Protein AF-A0A8C8BH72-F1 (afdb_monomer_lite)

Organism: NCBI:txid257818

InterPro domains:
  IPR029364 ALK and LTK ligand 1/2 [PF15129] (3-48)
  IPR029364 ALK and LTK ligand 1/2 [PTHR28676] (3-48)

Sequence (48 aa):
IKFTFSSECSKHFHRLYHNTRDCSTPAYYKRCARLLTRLAMSPLCTQS

Structure (mmCIF, N/CA/C/O backbone):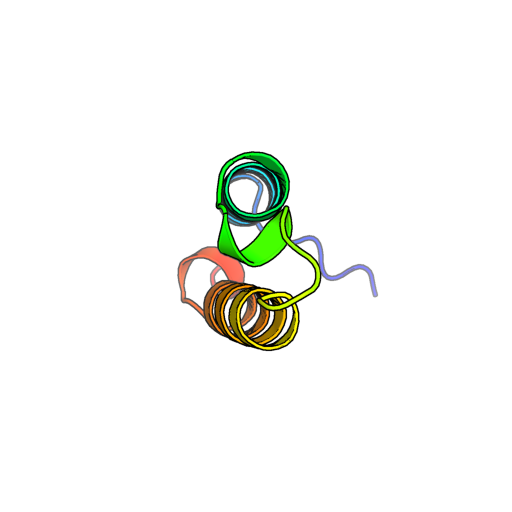
data_AF-A0A8C8BH72-F1
#
_entry.id   AF-A0A8C8BH72-F1
#
loop_
_atom_site.group_PDB
_atom_site.id
_atom_site.type_symbol
_atom_site.label_atom_id
_atom_site.label_alt_id
_atom_site.label_comp_id
_atom_site.label_asym_id
_atom_site.label_entity_id
_atom_site.label_seq_id
_atom_site.pdbx_PDB_ins_code
_atom_site.Cartn_x
_atom_site.Cartn_y
_atom_site.Cartn_z
_atom_site.occupancy
_atom_site.B_iso_or_equiv
_atom_site.auth_seq_id
_atom_site.auth_comp_id
_atom_site.auth_asym_id
_atom_site.auth_atom_id
_atom_site.pdbx_PDB_model_num
ATOM 1 N N . ILE A 1 1 ? -11.987 -16.503 10.928 1.00 45.19 1 ILE A N 1
ATOM 2 C CA . ILE A 1 1 ? -11.322 -15.467 11.755 1.00 45.19 1 ILE A CA 1
ATOM 3 C C . ILE A 1 1 ? -10.960 -14.314 10.822 1.00 45.19 1 ILE A C 1
ATOM 5 O O . ILE A 1 1 ? -10.058 -14.478 10.012 1.00 45.19 1 ILE A O 1
ATOM 9 N N . LYS A 1 2 ? -11.718 -13.209 10.823 1.00 49.50 2 LYS A N 1
ATOM 10 C CA . LYS A 1 2 ? -11.325 -11.990 10.097 1.00 49.50 2 LYS A CA 1
ATOM 11 C C . LYS A 1 2 ? -10.484 -11.160 11.060 1.00 49.50 2 LYS A C 1
ATOM 13 O O . LYS A 1 2 ? -11.030 -10.609 12.005 1.00 49.50 2 LYS A O 1
ATOM 18 N N . PHE A 1 3 ? -9.174 -11.116 10.837 1.00 59.75 3 PHE A N 1
ATOM 19 C CA . PHE A 1 3 ? -8.312 -10.123 11.469 1.00 59.75 3 PHE A CA 1
ATOM 20 C C . PHE A 1 3 ? -8.610 -8.791 10.778 1.00 59.75 3 PHE A C 1
ATOM 22 O O . PHE A 1 3 ? -8.076 -8.492 9.710 1.00 59.75 3 PHE A O 1
ATOM 29 N N . THR A 1 4 ? -9.593 -8.056 11.289 1.00 64.31 4 THR A N 1
ATOM 30 C CA . THR A 1 4 ? -9.867 -6.705 10.808 1.00 64.31 4 THR A CA 1
ATOM 31 C C . THR A 1 4 ? -8.795 -5.797 11.371 1.00 64.31 4 THR A C 1
ATOM 33 O O . THR A 1 4 ? -8.789 -5.516 12.564 1.00 64.31 4 THR A O 1
ATOM 36 N N . PHE A 1 5 ? -7.890 -5.353 10.502 1.00 70.38 5 PHE A N 1
ATOM 37 C CA . PHE A 1 5 ? -6.970 -4.273 10.827 1.00 70.38 5 PHE A CA 1
ATOM 38 C C . PHE A 1 5 ? -7.747 -3.069 11.360 1.00 70.38 5 PHE A C 1
ATOM 40 O O . PHE A 1 5 ? -8.858 -2.790 10.894 1.00 70.38 5 PHE A O 1
ATOM 47 N N . SER A 1 6 ? -7.144 -2.329 12.292 1.00 80.88 6 SER A N 1
ATOM 48 C CA . SER A 1 6 ? -7.707 -1.057 12.744 1.00 80.88 6 SER A CA 1
ATOM 49 C C . SER A 1 6 ? -8.023 -0.157 11.537 1.00 80.88 6 SER A C 1
ATOM 51 O O . SER A 1 6 ? -7.366 -0.214 10.485 1.00 80.88 6 SER A O 1
ATOM 53 N N . SER A 1 7 ? -9.043 0.694 11.664 1.00 85.31 7 SER A N 1
ATOM 54 C CA . SER A 1 7 ? -9.387 1.664 10.615 1.00 85.31 7 SER A CA 1
ATOM 55 C C . SER A 1 7 ? -8.195 2.554 10.260 1.00 85.31 7 SER A C 1
ATOM 57 O O . SER A 1 7 ? -7.997 2.900 9.095 1.00 85.31 7 SER A O 1
ATOM 59 N N . GLU A 1 8 ? -7.365 2.875 11.252 1.00 85.81 8 GLU A N 1
ATOM 60 C CA . GLU A 1 8 ? -6.163 3.685 11.083 1.00 85.81 8 GLU A CA 1
ATOM 61 C C . GLU A 1 8 ? -5.066 2.940 10.323 1.00 85.81 8 GLU A C 1
ATOM 63 O O . GLU A 1 8 ? -4.478 3.500 9.397 1.00 85.81 8 GLU A O 1
ATOM 68 N N . CYS A 1 9 ? -4.860 1.655 10.614 1.00 89.94 9 CYS A N 1
ATOM 69 C CA . CYS A 1 9 ? -3.969 0.801 9.836 1.00 89.94 9 CYS A CA 1
ATOM 70 C C . CYS A 1 9 ? -4.398 0.727 8.362 1.00 89.94 9 CYS A C 1
ATOM 72 O O . CYS A 1 9 ? -3.579 0.920 7.461 1.00 89.94 9 CYS A O 1
ATOM 74 N N . SER A 1 10 ? -5.694 0.527 8.109 1.00 88.69 10 SER A N 1
ATOM 75 C CA . SER A 1 10 ? -6.246 0.422 6.751 1.00 88.69 10 SER A CA 1
ATOM 76 C C . SER A 1 10 ? -6.065 1.717 5.948 1.00 88.69 10 SER A C 1
ATOM 78 O O . SER A 1 10 ? -5.638 1.678 4.792 1.00 88.69 10 SER A O 1
ATOM 80 N N . LYS A 1 11 ? -6.305 2.882 6.569 1.00 90.19 11 LYS A N 1
ATOM 81 C CA . LYS A 1 11 ? -6.034 4.195 5.956 1.00 90.19 11 LYS A CA 1
ATOM 82 C C . LYS A 1 11 ? -4.552 4.368 5.627 1.00 90.19 11 LYS A C 1
ATOM 84 O O . LYS A 1 11 ? -4.210 4.837 4.540 1.00 90.19 11 LYS A O 1
ATOM 89 N N . HIS A 1 12 ? -3.670 3.987 6.551 1.00 89.12 12 HIS A N 1
ATOM 90 C CA . HIS A 1 12 ? -2.228 4.125 6.367 1.00 89.12 12 HIS A CA 1
ATOM 91 C C . HIS A 1 12 ? -1.714 3.222 5.240 1.0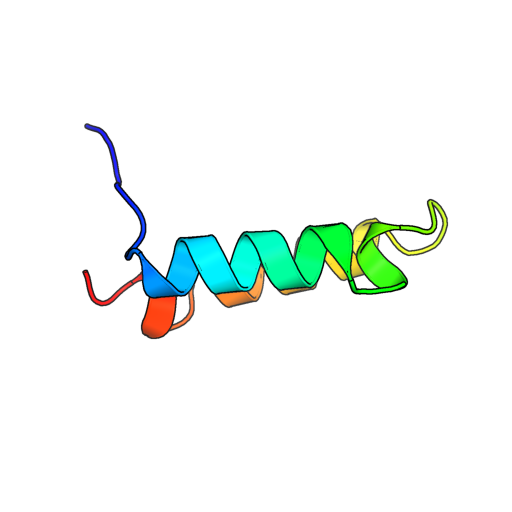0 89.12 12 HIS A C 1
ATOM 93 O O . HIS A 1 12 ? -0.913 3.661 4.412 1.00 89.12 12 HIS A O 1
ATOM 99 N N . PHE A 1 13 ? -2.238 1.996 5.156 1.00 91.81 13 PHE A N 1
ATOM 100 C CA . PHE A 1 13 ? -1.954 1.061 4.073 1.00 91.81 13 PHE A CA 1
ATOM 101 C C . PHE A 1 13 ? -2.369 1.646 2.721 1.00 91.81 13 PHE A C 1
ATOM 103 O O . PHE A 1 13 ? -1.545 1.736 1.812 1.00 91.81 13 PHE A O 1
ATOM 110 N N . HIS A 1 14 ? -3.618 2.112 2.608 1.00 91.94 14 HIS A N 1
ATOM 111 C CA . HIS A 1 14 ? -4.139 2.706 1.376 1.00 91.94 14 HIS A CA 1
ATOM 112 C C . HIS A 1 14 ? -3.299 3.913 0.939 1.00 91.94 14 HIS A C 1
ATOM 114 O O . HIS A 1 14 ? -2.932 4.045 -0.230 1.00 91.94 14 HIS A O 1
ATOM 120 N N . ARG A 1 15 ? -2.920 4.780 1.887 1.00 91.88 15 ARG A N 1
ATOM 121 C CA . ARG A 1 15 ? -2.077 5.941 1.592 1.00 91.88 15 ARG A CA 1
ATOM 122 C C . ARG A 1 15 ? -0.700 5.528 1.079 1.00 91.88 15 ARG A C 1
ATOM 124 O O . ARG A 1 15 ? -0.261 6.108 0.091 1.00 91.88 15 ARG A O 1
ATOM 131 N N . LEU A 1 16 ? -0.030 4.570 1.721 1.00 91.12 16 LEU A N 1
ATOM 132 C CA . LEU A 1 16 ? 1.292 4.110 1.288 1.00 91.12 16 LEU A CA 1
ATOM 133 C C . LEU A 1 16 ? 1.225 3.468 -0.095 1.00 91.12 16 LEU A C 1
ATOM 135 O O . LEU A 1 16 ? 1.995 3.847 -0.975 1.00 91.12 16 LEU A O 1
ATOM 139 N N . TYR A 1 17 ? 0.278 2.557 -0.301 1.00 92.31 17 TYR A N 1
ATOM 140 C CA . TYR A 1 17 ? 0.148 1.812 -1.547 1.00 92.31 17 TYR A CA 1
ATOM 141 C C . TYR A 1 17 ? -0.088 2.730 -2.756 1.00 92.31 17 TYR A C 1
ATOM 143 O O . TYR A 1 17 ? 0.545 2.549 -3.793 1.00 92.31 17 TYR A O 1
ATOM 151 N N . HIS A 1 18 ? -0.934 3.755 -2.610 1.00 91.94 18 HIS A N 1
ATOM 152 C CA . HIS A 1 18 ? -1.287 4.637 -3.726 1.00 91.94 18 HIS A CA 1
ATOM 153 C C . HIS A 1 18 ? -0.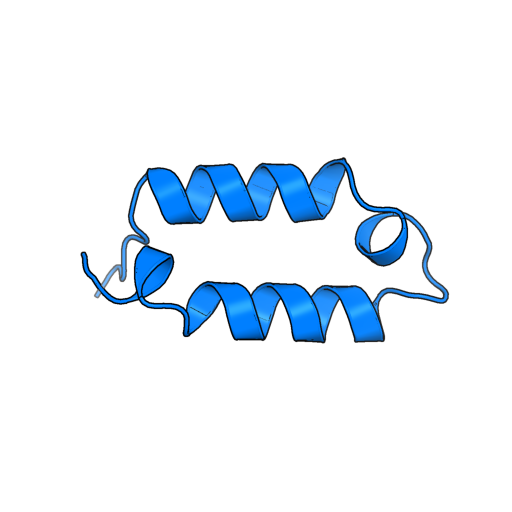402 5.883 -3.868 1.00 91.94 18 HIS A C 1
ATOM 155 O O . HIS A 1 18 ? -0.264 6.389 -4.978 1.00 91.94 18 HIS A O 1
ATOM 161 N N . ASN A 1 19 ? 0.206 6.388 -2.786 1.00 90.75 19 ASN A N 1
ATOM 162 C CA . ASN A 1 19 ? 0.905 7.683 -2.814 1.00 90.75 19 ASN A CA 1
ATOM 163 C C . ASN A 1 19 ? 2.429 7.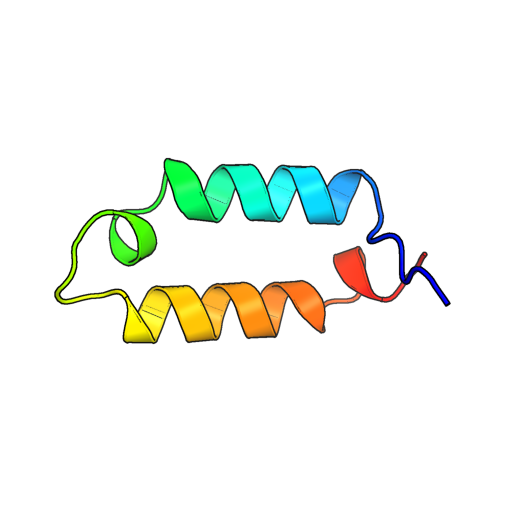592 -2.687 1.00 90.75 19 ASN A C 1
ATOM 165 O O . ASN A 1 19 ? 3.093 8.628 -2.702 1.00 90.75 19 ASN A O 1
ATOM 169 N N . THR A 1 20 ? 3.013 6.399 -2.541 1.00 89.88 20 THR A N 1
ATOM 170 C CA . THR A 1 20 ? 4.477 6.262 -2.497 1.00 89.88 20 THR A CA 1
ATOM 171 C C . THR A 1 20 ? 5.041 5.704 -3.792 1.00 89.88 20 THR A C 1
ATOM 173 O O . THR A 1 20 ? 4.531 4.739 -4.359 1.00 89.88 20 THR A O 1
ATOM 176 N N . ARG A 1 21 ? 6.165 6.285 -4.233 1.00 90.12 21 ARG A N 1
ATOM 177 C CA . ARG A 1 21 ? 6.910 5.822 -5.413 1.00 90.12 21 ARG A CA 1
ATOM 178 C C . ARG A 1 21 ? 7.336 4.358 -5.298 1.00 90.12 21 ARG A C 1
ATOM 180 O O . ARG A 1 21 ? 7.374 3.650 -6.302 1.00 90.12 21 ARG A O 1
ATOM 187 N N . ASP A 1 22 ? 7.616 3.911 -4.076 1.00 91.44 22 ASP A N 1
ATOM 188 C CA . ASP A 1 22 ? 7.993 2.529 -3.790 1.00 91.44 22 ASP A CA 1
ATOM 189 C C . ASP A 1 22 ? 6.897 1.539 -4.208 1.00 91.44 22 ASP A C 1
ATOM 191 O O . ASP A 1 22 ? 7.206 0.439 -4.667 1.00 91.44 22 ASP A O 1
ATOM 195 N N . CYS A 1 23 ? 5.629 1.939 -4.079 1.00 90.56 23 CYS A N 1
ATOM 196 C CA . CYS A 1 23 ? 4.463 1.122 -4.405 1.00 90.56 23 CYS A CA 1
ATOM 197 C C . CYS A 1 23 ? 3.887 1.393 -5.807 1.00 90.56 23 CYS A C 1
ATOM 199 O O . CYS A 1 23 ? 3.101 0.589 -6.2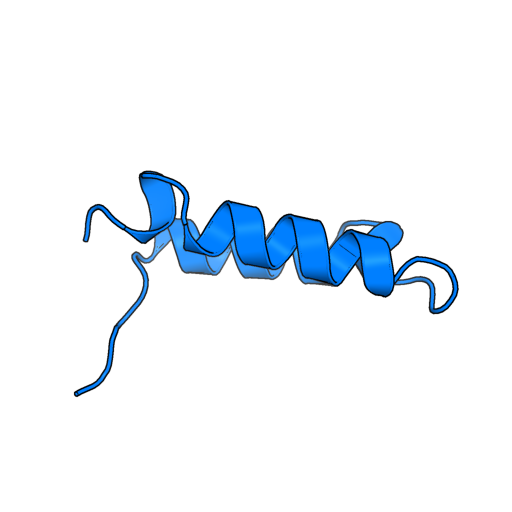97 1.00 90.56 23 CYS A O 1
ATOM 201 N N . SER A 1 24 ? 4.306 2.465 -6.492 1.00 92.00 24 SER A N 1
ATOM 202 C CA . SER A 1 24 ? 3.850 2.785 -7.855 1.00 92.00 24 SER A CA 1
ATOM 203 C C . SER A 1 24 ? 4.846 2.428 -8.964 1.00 92.00 24 SER A C 1
ATOM 205 O O . SER A 1 24 ? 4.444 2.275 -10.113 1.00 92.00 24 SER A O 1
ATOM 207 N N . THR A 1 25 ? 6.137 2.253 -8.653 1.00 93.81 25 THR A N 1
ATOM 208 C CA . THR A 1 25 ? 7.173 1.915 -9.648 1.00 93.81 25 THR A CA 1
ATOM 209 C C . THR A 1 25 ? 7.611 0.448 -9.512 1.00 93.81 25 THR A C 1
ATOM 211 O O . THR A 1 25 ? 8.142 0.090 -8.457 1.00 93.81 25 THR A O 1
ATOM 214 N N . PRO A 1 26 ? 7.505 -0.394 -10.564 1.00 92.62 26 PRO A N 1
ATOM 215 C CA . PRO A 1 26 ? 7.823 -1.829 -10.487 1.00 92.62 26 PRO A CA 1
ATOM 216 C C . PRO A 1 26 ? 9.214 -2.158 -9.930 1.00 92.62 26 PRO A C 1
ATOM 218 O O . PRO A 1 26 ? 9.375 -3.108 -9.165 1.00 92.62 26 PRO A O 1
ATOM 221 N N . ALA A 1 27 ? 10.216 -1.328 -10.237 1.00 95.50 27 ALA A N 1
ATOM 222 C CA . ALA A 1 27 ? 11.582 -1.484 -9.730 1.00 95.50 27 ALA A CA 1
ATOM 223 C C . ALA A 1 27 ? 11.686 -1.433 -8.188 1.00 95.50 27 ALA A C 1
ATOM 225 O O . ALA A 1 27 ? 12.656 -1.936 -7.620 1.00 95.50 27 ALA A O 1
ATOM 226 N N . TYR A 1 28 ? 10.697 -0.855 -7.497 1.00 94.69 28 TYR A N 1
ATOM 227 C CA . TYR A 1 28 ? 10.713 -0.640 -6.048 1.00 94.69 28 TYR A CA 1
ATOM 228 C C . TYR A 1 28 ? 9.693 -1.481 -5.275 1.00 94.69 28 TYR A C 1
ATOM 230 O O . TYR A 1 28 ? 9.648 -1.396 -4.047 1.00 94.69 28 TYR A O 1
ATOM 238 N N . TYR A 1 29 ? 8.946 -2.372 -5.930 1.00 93.38 29 TYR A N 1
ATOM 239 C CA . TYR A 1 29 ? 7.911 -3.174 -5.263 1.00 93.38 29 TYR A CA 1
ATOM 240 C C . TYR A 1 29 ? 8.439 -4.017 -4.099 1.00 93.38 29 TYR A C 1
ATOM 242 O O . TYR A 1 29 ? 7.766 -4.150 -3.079 1.00 93.38 29 TYR A O 1
ATOM 250 N N . LYS A 1 30 ? 9.682 -4.513 -4.176 1.00 95.44 30 LYS A N 1
ATOM 251 C CA . LYS A 1 30 ? 10.324 -5.204 -3.041 1.00 95.44 30 LYS A CA 1
ATOM 252 C C . LYS A 1 30 ? 10.442 -4.307 -1.804 1.00 95.44 30 LYS A C 1
ATOM 254 O O . LYS A 1 30 ? 10.334 -4.788 -0.679 1.00 95.44 30 LYS A O 1
ATOM 259 N N . ARG A 1 31 ? 10.674 -3.007 -1.994 1.00 95.50 31 ARG A N 1
ATOM 260 C CA . ARG A 1 31 ? 10.733 -2.025 -0.907 1.00 95.50 31 ARG A CA 1
ATOM 261 C C . ARG A 1 31 ? 9.333 -1.721 -0.376 1.00 95.50 31 ARG A C 1
ATOM 263 O O . ARG A 1 31 ? 9.159 -1.760 0.839 1.00 95.50 31 ARG A O 1
ATOM 270 N N . CYS A 1 32 ? 8.348 -1.537 -1.258 1.00 94.94 32 CYS A N 1
ATOM 271 C CA . CYS A 1 32 ? 6.943 -1.400 -0.863 1.00 94.94 32 CYS A CA 1
ATOM 272 C C . CYS A 1 32 ? 6.478 -2.577 0.002 1.00 94.94 32 CYS A C 1
ATOM 274 O O . CYS A 1 32 ? 5.991 -2.364 1.106 1.00 94.94 32 CYS A O 1
ATOM 276 N N . ALA A 1 33 ? 6.722 -3.818 -0.430 1.00 95.06 33 ALA A N 1
ATOM 277 C CA . ALA A 1 33 ? 6.355 -5.008 0.334 1.00 95.06 33 ALA A CA 1
ATOM 278 C C . ALA A 1 33 ? 6.940 -4.977 1.757 1.00 95.06 33 ALA A C 1
ATOM 280 O O . ALA A 1 33 ? 6.218 -5.180 2.728 1.00 95.06 33 ALA A O 1
ATOM 281 N N . ARG A 1 34 ? 8.224 -4.616 1.905 1.00 95.06 34 ARG A N 1
ATOM 282 C CA . ARG A 1 34 ? 8.868 -4.477 3.225 1.00 95.06 34 ARG A CA 1
ATOM 283 C C . ARG A 1 34 ? 8.231 -3.383 4.084 1.00 95.06 34 ARG A C 1
ATOM 285 O O . ARG A 1 34 ? 8.115 -3.571 5.294 1.00 95.06 34 ARG A O 1
ATOM 292 N N . LEU A 1 35 ? 7.842 -2.253 3.489 1.00 93.06 35 LEU A N 1
ATOM 293 C CA . LEU A 1 35 ? 7.148 -1.173 4.198 1.00 93.06 35 LEU A CA 1
ATOM 294 C C . LEU A 1 35 ? 5.775 -1.631 4.695 1.00 93.06 35 LEU A C 1
ATOM 296 O O . LEU A 1 35 ? 5.464 -1.451 5.870 1.00 93.06 35 LEU A O 1
ATOM 300 N N . LEU A 1 36 ? 4.993 -2.279 3.833 1.00 92.31 36 LEU A N 1
ATOM 301 C CA . LEU A 1 36 ? 3.660 -2.773 4.172 1.00 92.31 36 LEU A CA 1
ATOM 302 C C . LEU A 1 36 ? 3.713 -3.865 5.249 1.00 92.31 36 LEU A C 1
ATOM 304 O O . LEU A 1 36 ? 2.922 -3.833 6.187 1.00 92.31 36 LEU A O 1
ATOM 308 N N . THR A 1 37 ? 4.688 -4.779 5.189 1.00 92.94 37 THR A N 1
ATOM 309 C CA . THR A 1 37 ? 4.899 -5.780 6.248 1.00 92.94 37 THR A CA 1
ATOM 310 C C . THR A 1 37 ? 5.249 -5.129 7.587 1.00 92.94 37 THR A C 1
ATOM 312 O O . THR A 1 37 ? 4.714 -5.526 8.619 1.00 92.94 37 THR A O 1
ATOM 315 N N . ARG A 1 38 ? 6.117 -4.106 7.597 1.00 92.19 38 ARG A N 1
ATOM 316 C CA . ARG A 1 38 ? 6.439 -3.362 8.829 1.00 92.19 38 ARG A CA 1
ATOM 317 C C . ARG A 1 38 ? 5.222 -2.641 9.392 1.00 92.19 38 ARG A C 1
ATOM 319 O O . ARG A 1 38 ? 5.028 -2.668 10.601 1.00 92.19 38 ARG A O 1
ATOM 326 N N . LEU A 1 39 ? 4.410 -2.029 8.529 1.00 89.75 39 LEU A N 1
ATOM 327 C CA . LEU A 1 39 ? 3.161 -1.394 8.935 1.00 89.75 39 LEU A CA 1
ATOM 328 C C . LEU A 1 39 ? 2.241 -2.418 9.610 1.00 89.75 39 LEU A C 1
ATOM 330 O O . LEU A 1 39 ? 1.801 -2.173 10.726 1.00 89.75 39 LEU A O 1
ATOM 334 N N . ALA A 1 40 ? 2.037 -3.586 8.995 1.00 89.62 40 ALA A N 1
ATOM 335 C CA . ALA A 1 40 ? 1.167 -4.635 9.528 1.00 89.62 40 ALA A CA 1
ATOM 336 C C . ALA A 1 40 ? 1.593 -5.148 10.918 1.00 89.62 40 ALA A C 1
ATOM 338 O O . ALA A 1 40 ? 0.738 -5.529 11.709 1.00 89.62 40 ALA A O 1
ATOM 339 N N . MET A 1 41 ? 2.893 -5.127 11.232 1.00 89.75 41 MET A N 1
ATOM 340 C CA . MET A 1 41 ? 3.426 -5.503 12.552 1.00 89.75 41 MET A CA 1
ATOM 341 C C . MET A 1 41 ? 3.517 -4.330 13.538 1.00 89.75 41 MET A C 1
ATOM 343 O O . MET A 1 41 ? 3.830 -4.534 14.710 1.00 89.75 41 MET A O 1
ATOM 347 N N . SER A 1 42 ? 3.295 -3.097 13.082 1.00 88.06 42 SER A N 1
ATOM 348 C CA . SER A 1 42 ? 3.376 -1.922 13.946 1.00 88.06 42 SER A CA 1
ATOM 349 C C . SER A 1 42 ? 2.231 -1.903 14.965 1.00 88.06 42 SER A C 1
ATOM 351 O O . SER A 1 42 ? 1.149 -2.412 14.662 1.00 88.06 42 SER A O 1
ATOM 353 N N . PRO A 1 43 ? 2.416 -1.254 16.131 1.00 86.19 43 PRO A N 1
ATOM 354 C CA . PRO A 1 43 ? 1.354 -1.081 17.122 1.00 86.19 43 PRO A CA 1
ATOM 355 C C . PRO A 1 43 ? 0.070 -0.495 16.531 1.00 86.19 43 PRO A C 1
ATOM 357 O O . PRO A 1 43 ? -1.010 -0.865 16.955 1.00 86.19 43 PRO A O 1
ATOM 360 N N . LEU A 1 44 ? 0.168 0.340 15.490 1.00 83.38 44 LEU A N 1
ATOM 361 C CA . LEU A 1 44 ? -0.991 0.896 14.784 1.00 83.38 44 LEU A CA 1
ATOM 362 C C . LEU A 1 44 ? -1.915 -0.186 14.190 1.00 83.38 44 LEU A C 1
ATOM 364 O O . LEU A 1 44 ? -3.124 0.016 14.087 1.00 83.38 44 LEU A O 1
ATOM 368 N N .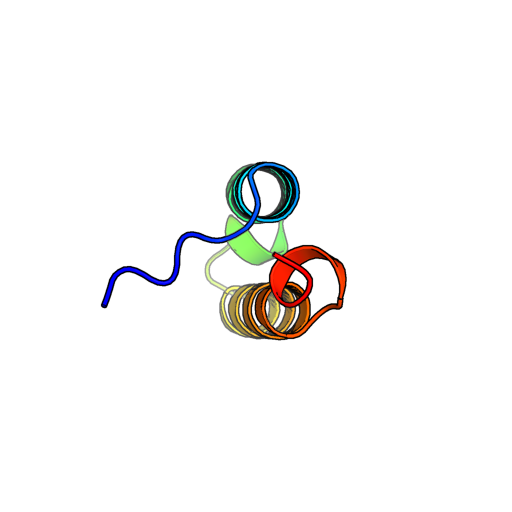 CYS A 1 45 ? -1.339 -1.308 13.758 1.00 84.88 45 CYS A N 1
ATOM 369 C CA . CYS A 1 45 ? -2.037 -2.418 13.113 1.00 84.88 45 CYS A CA 1
ATOM 370 C C . CYS A 1 45 ? -2.245 -3.627 14.030 1.00 84.88 45 CYS A C 1
ATOM 372 O O . CYS A 1 45 ? -3.080 -4.469 13.707 1.00 84.88 45 CYS A O 1
ATOM 374 N N . THR A 1 46 ? -1.496 -3.725 15.133 1.00 83.38 46 THR A N 1
ATOM 375 C CA . THR A 1 46 ? -1.574 -4.836 16.095 1.00 83.38 46 THR A CA 1
ATOM 376 C C . THR A 1 46 ? -2.307 -4.477 17.387 1.00 83.38 46 THR A C 1
ATOM 378 O O . THR A 1 46 ? -2.829 -5.379 18.034 1.00 83.38 46 THR A O 1
ATOM 381 N N . GLN A 1 47 ? -2.406 -3.191 17.753 1.00 67.50 47 GLN A N 1
ATOM 382 C CA . GLN A 1 47 ? -3.396 -2.718 18.726 1.00 67.50 47 GLN A CA 1
ATOM 383 C C . GLN A 1 47 ? -4.722 -2.501 18.001 1.00 67.50 47 GLN A C 1
ATOM 385 O O . GLN A 1 47 ? -4.979 -1.442 17.426 1.00 67.50 47 GLN A O 1
ATOM 390 N N . SER A 1 48 ? -5.553 -3.534 18.014 1.00 56.91 48 SER A N 1
ATOM 391 C CA . SER A 1 48 ? -6.965 -3.491 17.634 1.00 56.91 48 SER A CA 1
ATOM 392 C C . SER A 1 48 ? -7.765 -4.290 18.642 1.00 56.91 48 SER A C 1
ATOM 394 O O . SER A 1 48 ? -7.323 -5.434 18.900 1.00 56.91 48 SER A O 1
#

pLDDT: mean 86.06, std 12.07, range [45.19, 95.5]

Secondary structure (DSSP, 8-state):
------HHHHHHHHHHHHH-HHHHSGGGHHHHHHHHHHHHHSHHHH--

Radius of gyration: 11.25 Å; chains: 1; bounding box: 23×23×29 Å

Foldseek 3Di:
DDLDFDPQLVVVLVCLCPPDPLNVPPVNVVVSVVVNVVSCPDCNGVVD